Protein AF-B1II12-F1 (afdb_monomer_lite)

Secondary structure (DSSP, 8-state):
----HHHHHHHHHHHHHHHHHHHHHHHHHHHHHHHHHHHHHHHHHHHHHHHHHTT--HHHHHHHHHHHHHHHHHHHHHHHHHHHHHHHHHHHHT-

Organism: Clostridium botulinum (strain Okra / Type B1) (NCBI:txid498213)

Radius of gyration: 25.32 Å; chains: 1; bounding box: 52×45×74 Å

Sequence (95 aa):
MAVDIVEIAQEIYNAAKRLQKSGDKLFSLARKYAKAEQKYRQALGIEIMKLREEKVLVSIVGDIAEYRYKAGRDKEALQAEISALQTLYKRQEDI

Structure (mmCIF, N/CA/C/O backbone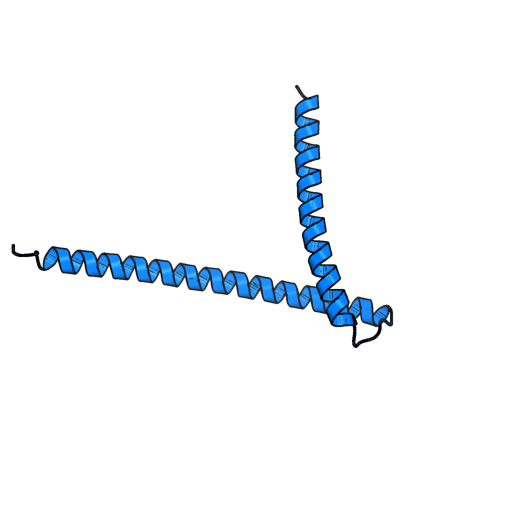):
data_AF-B1II12-F1
#
_entry.id   AF-B1II12-F1
#
loop_
_atom_site.group_PDB
_atom_site.id
_atom_site.type_symbol
_atom_site.label_atom_id
_atom_site.label_alt_id
_atom_site.label_comp_id
_atom_site.label_asym_id
_atom_site.label_entity_id
_atom_site.label_seq_id
_atom_site.pdbx_PDB_ins_code
_atom_site.Cartn_x
_atom_site.Cartn_y
_atom_site.Cartn_z
_atom_site.occupancy
_atom_site.B_iso_or_equiv
_atom_site.auth_seq_id
_atom_site.auth_comp_id
_atom_site.auth_asym_id
_atom_site.auth_atom_id
_atom_site.pdbx_PDB_model_num
ATOM 1 N N . MET A 1 1 ? 21.613 -6.839 -50.477 1.00 45.94 1 MET A N 1
ATOM 2 C CA . MET A 1 1 ? 21.050 -6.136 -49.308 1.00 45.94 1 MET A CA 1
ATOM 3 C C . MET A 1 1 ? 22.095 -6.186 -48.210 1.00 45.94 1 MET A C 1
ATOM 5 O O . MET A 1 1 ? 22.147 -7.160 -47.472 1.00 45.94 1 MET A O 1
ATOM 9 N N . ALA A 1 2 ? 23.010 -5.219 -48.201 1.00 53.12 2 ALA A N 1
ATOM 10 C CA . ALA A 1 2 ? 23.938 -5.060 -47.091 1.00 53.12 2 ALA A CA 1
ATOM 11 C C . ALA A 1 2 ? 23.154 -4.324 -46.008 1.00 53.12 2 ALA A C 1
ATOM 13 O O . ALA A 1 2 ? 22.900 -3.133 -46.149 1.00 53.12 2 ALA A O 1
ATOM 14 N N . VAL A 1 3 ? 22.664 -5.057 -45.010 1.00 60.16 3 VAL A N 1
ATOM 15 C CA . VAL A 1 3 ? 22.197 -4.415 -43.782 1.00 60.16 3 VAL A CA 1
ATOM 16 C C . VAL A 1 3 ? 23.439 -3.764 -43.190 1.00 60.16 3 VAL A C 1
ATOM 18 O O . VAL A 1 3 ? 24.426 -4.455 -42.921 1.00 60.16 3 VAL A O 1
ATOM 21 N N . ASP A 1 4 ? 23.434 -2.437 -43.132 1.00 72.94 4 ASP A N 1
ATOM 22 C CA . ASP A 1 4 ? 24.596 -1.661 -42.740 1.00 72.94 4 ASP A CA 1
ATOM 23 C C . ASP A 1 4 ? 24.923 -2.004 -41.282 1.00 72.94 4 ASP A C 1
ATOM 25 O O . ASP A 1 4 ? 24.079 -1.902 -40.389 1.00 72.94 4 ASP A O 1
ATOM 29 N N . ILE A 1 5 ? 26.143 -2.474 -41.029 1.00 72.00 5 ILE A N 1
ATOM 30 C CA . ILE A 1 5 ? 26.606 -2.887 -39.694 1.00 72.00 5 ILE A CA 1
ATOM 31 C C . ILE A 1 5 ? 26.420 -1.734 -38.690 1.00 72.00 5 ILE A C 1
ATOM 33 O O . ILE A 1 5 ? 26.190 -1.964 -37.500 1.00 72.00 5 ILE A O 1
ATOM 37 N N . VAL A 1 6 ? 26.455 -0.495 -39.188 1.00 76.88 6 VAL A N 1
ATOM 38 C CA . VAL A 1 6 ? 26.187 0.727 -38.429 1.00 76.88 6 VAL A CA 1
ATOM 39 C C . VAL A 1 6 ? 24.726 0.816 -37.966 1.00 76.88 6 VAL A C 1
ATOM 41 O O . VAL A 1 6 ? 24.490 1.167 -36.809 1.00 76.88 6 VAL A O 1
ATOM 44 N N . GLU A 1 7 ? 23.746 0.451 -38.800 1.00 80.25 7 GLU A N 1
A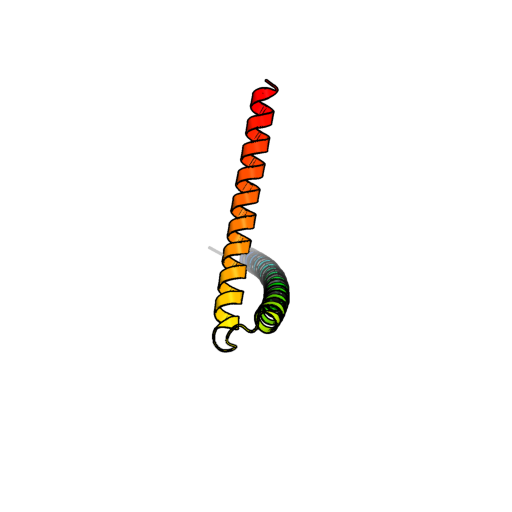TOM 45 C CA . GLU A 1 7 ? 22.325 0.425 -38.409 1.00 80.25 7 GLU A CA 1
ATOM 46 C C . GLU A 1 7 ? 22.070 -0.613 -37.314 1.00 80.25 7 GLU A C 1
ATOM 48 O O . GLU A 1 7 ? 21.444 -0.298 -36.301 1.00 80.25 7 GLU A O 1
ATOM 53 N N . ILE A 1 8 ? 22.638 -1.816 -37.453 1.00 79.81 8 ILE A N 1
ATOM 54 C CA . ILE A 1 8 ? 22.518 -2.874 -36.438 1.00 79.81 8 ILE A CA 1
ATOM 55 C C . ILE A 1 8 ? 23.132 -2.412 -35.109 1.00 79.81 8 ILE A C 1
ATOM 57 O O . ILE A 1 8 ? 22.530 -2.580 -34.046 1.00 79.81 8 ILE A O 1
ATOM 61 N N . ALA A 1 9 ? 24.311 -1.784 -35.144 1.00 77.69 9 ALA A N 1
ATOM 62 C CA . ALA A 1 9 ? 24.950 -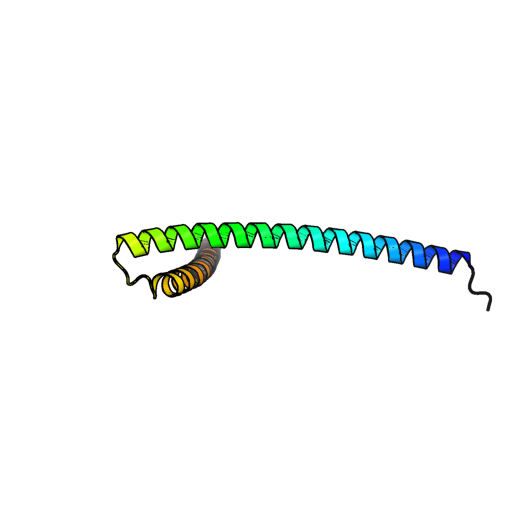1.248 -33.944 1.00 77.69 9 ALA A CA 1
ATOM 63 C C . ALA A 1 9 ? 24.103 -0.146 -33.278 1.00 77.69 9 ALA A C 1
ATOM 65 O O . ALA A 1 9 ? 23.967 -0.119 -32.049 1.00 77.69 9 ALA A O 1
ATOM 66 N N . GLN A 1 10 ? 23.487 0.732 -34.076 1.00 81.94 10 GLN A N 1
ATOM 67 C CA . GLN A 1 10 ? 22.614 1.798 -33.588 1.00 81.94 10 GLN A CA 1
ATOM 68 C C . GLN A 1 10 ? 21.329 1.240 -32.955 1.00 81.94 10 GLN A C 1
ATOM 70 O O . GLN A 1 10 ? 20.897 1.721 -31.900 1.00 81.94 10 GLN A O 1
ATOM 75 N N . GLU A 1 11 ? 20.731 0.208 -33.550 1.00 83.81 11 GLU A N 1
ATOM 76 C CA . GLU A 1 11 ? 19.567 -0.486 -32.996 1.00 83.81 11 GLU A CA 1
ATOM 77 C C . GLU A 1 11 ? 19.890 -1.202 -31.683 1.00 83.81 11 GLU A C 1
ATOM 79 O O . GLU A 1 11 ? 19.150 -1.036 -30.707 1.00 83.81 11 GLU A O 1
ATOM 84 N N . ILE A 1 12 ? 21.022 -1.911 -31.608 1.00 82.12 12 ILE A N 1
ATOM 85 C CA . ILE A 1 12 ? 21.491 -2.567 -30.377 1.00 82.12 12 ILE A CA 1
ATOM 86 C C . ILE A 1 12 ? 21.701 -1.534 -29.264 1.00 82.12 12 ILE A C 1
ATOM 88 O O . ILE A 1 12 ? 21.227 -1.723 -28.140 1.00 82.12 12 ILE A O 1
ATOM 92 N N . TYR A 1 13 ? 22.352 -0.409 -29.568 1.00 84.44 13 TYR A N 1
ATOM 93 C CA . TYR A 1 13 ? 22.562 0.669 -28.601 1.00 84.44 13 TYR A CA 1
ATOM 94 C C . TYR A 1 13 ? 21.234 1.261 -28.102 1.00 84.44 13 TYR A C 1
ATOM 96 O O . TYR A 1 13 ? 21.026 1.460 -26.899 1.00 84.44 13 TYR A O 1
ATOM 104 N N . ASN A 1 14 ? 20.293 1.501 -29.017 1.00 86.62 14 ASN A N 1
ATOM 105 C CA . ASN A 1 14 ? 18.968 2.011 -28.682 1.00 86.62 14 ASN A CA 1
ATOM 106 C C . ASN A 1 14 ? 18.168 1.017 -27.826 1.00 86.62 14 ASN A C 1
ATOM 108 O O . ASN A 1 14 ? 17.496 1.434 -26.876 1.00 86.62 14 ASN A O 1
ATOM 112 N N . ALA A 1 15 ? 18.255 -0.280 -28.123 1.00 80.31 15 ALA A N 1
ATOM 113 C CA . ALA A 1 15 ? 17.628 -1.341 -27.342 1.00 80.31 15 ALA A CA 1
ATOM 114 C C . ALA A 1 15 ? 18.215 -1.412 -25.925 1.00 80.31 15 ALA A C 1
ATOM 116 O O . ALA A 1 15 ? 17.458 -1.379 -24.952 1.00 80.31 15 ALA A O 1
ATOM 117 N N . ALA A 1 16 ? 19.544 -1.386 -25.789 1.00 79.12 16 ALA A N 1
ATOM 118 C CA . ALA A 1 16 ? 20.225 -1.365 -24.494 1.00 79.12 16 ALA A CA 1
ATOM 119 C C . ALA A 1 16 ? 19.806 -0.152 -23.643 1.00 79.12 16 ALA A C 1
ATOM 121 O O . ALA A 1 16 ? 19.469 -0.292 -22.465 1.00 79.12 16 ALA A O 1
ATOM 122 N N . LYS A 1 17 ? 19.711 1.036 -24.253 1.00 87.31 17 LYS A N 1
ATOM 123 C CA . LYS A 1 17 ? 19.274 2.266 -23.573 1.00 87.31 17 LYS A CA 1
ATOM 124 C C . LYS A 1 17 ? 17.814 2.204 -23.110 1.00 87.31 17 LYS A C 1
ATOM 126 O O . LYS A 1 17 ? 17.478 2.732 -22.047 1.00 87.31 17 LYS A O 1
ATOM 131 N N . ARG A 1 18 ? 16.924 1.564 -23.878 1.00 82.88 18 ARG A N 1
ATOM 132 C CA . ARG A 1 18 ? 15.529 1.317 -23.457 1.00 82.88 18 ARG A CA 1
ATOM 133 C C . ARG A 1 18 ? 15.457 0.295 -22.329 1.00 82.88 18 ARG A C 1
ATOM 135 O O . ARG A 1 18 ? 14.672 0.490 -21.399 1.00 82.88 18 ARG A O 1
ATOM 142 N N . LEU A 1 19 ? 16.273 -0.754 -22.394 1.00 80.75 19 LEU A N 1
ATOM 143 C CA . LEU A 1 19 ? 16.347 -1.781 -21.360 1.00 80.75 19 LEU A CA 1
ATOM 144 C C . LEU A 1 19 ? 16.812 -1.176 -20.031 1.00 80.75 19 LEU A C 1
ATOM 146 O O . LEU A 1 19 ? 16.163 -1.381 -19.010 1.00 80.75 19 LEU A O 1
ATOM 150 N N . GLN A 1 20 ? 17.846 -0.333 -20.064 1.00 80.38 20 GLN A N 1
ATOM 151 C CA . GLN A 1 20 ? 18.337 0.399 -18.897 1.00 80.38 20 GLN A CA 1
ATOM 152 C C . GLN A 1 20 ? 17.244 1.279 -18.276 1.00 80.38 20 GLN A C 1
ATOM 154 O O . GLN A 1 20 ? 16.936 1.141 -17.094 1.00 80.38 20 GLN A O 1
ATOM 159 N N . LYS A 1 21 ? 16.566 2.105 -19.088 1.00 83.25 21 LYS A N 1
ATOM 160 C CA . LYS A 1 21 ? 15.435 2.930 -18.621 1.00 83.25 21 LYS A CA 1
ATOM 161 C C . LYS A 1 21 ? 14.296 2.095 -18.029 1.00 83.25 21 LYS A C 1
ATOM 163 O O . LYS A 1 21 ? 13.603 2.551 -17.120 1.00 83.25 21 LYS A O 1
ATOM 168 N N . SER A 1 22 ? 14.065 0.900 -18.563 1.00 77.19 22 SER A N 1
ATOM 169 C CA . SER A 1 22 ? 13.039 -0.020 -18.061 1.00 77.19 22 SER A CA 1
ATOM 170 C C . SER A 1 22 ? 13.456 -0.641 -16.727 1.00 77.19 22 SER A C 1
ATOM 172 O O . SER A 1 22 ? 12.638 -0.705 -15.809 1.00 77.19 22 SER A O 1
ATOM 174 N N . GLY A 1 23 ? 14.734 -1.000 -16.579 1.00 80.25 23 GLY A N 1
ATOM 175 C CA . GLY A 1 23 ? 15.326 -1.431 -15.314 1.00 80.25 23 GLY A CA 1
ATOM 176 C C . GLY A 1 23 ? 15.200 -0.363 -14.228 1.00 80.25 23 GLY A C 1
ATOM 177 O O . GLY A 1 23 ? 14.678 -0.639 -13.150 1.00 80.25 23 GLY A O 1
ATOM 178 N N . ASP A 1 24 ? 15.557 0.887 -14.527 1.00 83.62 24 ASP A N 1
ATOM 179 C CA . ASP A 1 24 ? 15.435 2.001 -13.576 1.00 83.62 24 ASP A CA 1
ATOM 180 C C . ASP A 1 24 ? 13.987 2.216 -13.112 1.00 83.62 24 ASP A C 1
ATOM 182 O O . ASP A 1 24 ? 13.721 2.433 -11.922 1.00 83.62 24 ASP A O 1
ATOM 186 N N . LYS A 1 25 ? 13.026 2.101 -14.041 1.00 80.31 25 LYS A N 1
ATOM 187 C CA . LYS A 1 25 ? 11.595 2.151 -13.716 1.00 80.31 25 LYS A CA 1
ATOM 188 C C . LYS A 1 25 ? 11.190 1.002 -12.798 1.00 80.31 25 LYS A C 1
ATOM 190 O O . LYS A 1 25 ? 10.529 1.270 -11.793 1.00 80.31 25 LYS A O 1
ATOM 195 N N . LEU A 1 26 ? 11.618 -0.229 -13.078 1.00 73.56 26 LEU A N 1
ATOM 196 C CA . LEU A 1 26 ? 11.367 -1.391 -12.219 1.00 73.56 26 LEU A CA 1
ATOM 197 C C . LEU A 1 26 ? 11.916 -1.177 -10.805 1.00 73.56 26 LEU A C 1
ATOM 199 O O . LEU A 1 26 ? 11.179 -1.347 -9.835 1.00 73.56 26 LEU A O 1
ATOM 203 N N . PHE A 1 27 ? 13.154 -0.699 -10.668 1.00 77.31 27 PHE A N 1
ATOM 204 C CA . PHE A 1 27 ? 13.730 -0.385 -9.357 1.00 77.31 27 PHE A CA 1
ATOM 205 C C . PHE A 1 27 ? 12.974 0.735 -8.634 1.00 77.31 27 PHE A C 1
ATOM 207 O O . PHE A 1 27 ? 12.779 0.680 -7.417 1.00 77.31 27 PHE A O 1
ATOM 214 N N . SER A 1 28 ? 12.516 1.759 -9.359 1.00 78.81 28 SER A N 1
ATOM 215 C CA . SER A 1 28 ? 11.711 2.833 -8.771 1.00 78.81 28 SER A CA 1
ATOM 216 C C . SER A 1 28 ? 10.354 2.333 -8.261 1.00 78.81 28 SER A C 1
ATOM 218 O O . SER A 1 28 ? 9.930 2.727 -7.173 1.00 78.81 28 SER A O 1
ATOM 220 N N . LEU A 1 29 ? 9.706 1.434 -9.007 1.00 74.88 29 LEU A N 1
ATOM 221 C CA . LEU A 1 29 ? 8.447 0.804 -8.623 1.00 74.88 29 LEU A CA 1
ATOM 222 C C . LEU A 1 29 ? 8.649 -0.111 -7.419 1.00 74.88 29 LEU A C 1
ATOM 224 O O . LEU A 1 29 ? 7.929 0.034 -6.436 1.00 74.88 29 LEU A O 1
ATOM 228 N N . ALA A 1 30 ? 9.675 -0.962 -7.437 1.00 70.06 30 ALA A N 1
ATOM 229 C CA . ALA A 1 30 ? 10.018 -1.828 -6.311 1.00 70.06 30 ALA A CA 1
ATOM 230 C C . ALA A 1 30 ? 10.211 -1.024 -5.013 1.00 70.06 30 ALA A C 1
ATOM 232 O O . ALA A 1 30 ? 9.649 -1.372 -3.975 1.00 70.06 30 ALA A O 1
ATOM 233 N N . ARG A 1 31 ? 10.910 0.120 -5.075 1.00 76.81 31 ARG A N 1
ATOM 234 C CA . ARG A 1 31 ? 11.053 1.033 -3.926 1.00 76.81 31 ARG A CA 1
ATOM 235 C C . ARG A 1 31 ? 9.719 1.606 -3.446 1.00 76.81 31 ARG A C 1
ATOM 237 O O . ARG A 1 31 ? 9.525 1.753 -2.240 1.00 76.81 31 ARG A O 1
ATOM 244 N N . LYS A 1 32 ? 8.809 1.956 -4.359 1.00 76.81 32 LYS A N 1
ATOM 245 C CA . LYS A 1 32 ? 7.471 2.456 -3.999 1.00 76.81 32 LYS A CA 1
ATOM 246 C C . LYS A 1 32 ? 6.641 1.373 -3.310 1.00 76.81 32 LYS A C 1
ATOM 248 O O . LYS A 1 32 ? 6.072 1.652 -2.259 1.00 76.81 32 LYS A O 1
ATOM 253 N N . TYR A 1 33 ? 6.634 0.153 -3.846 1.00 70.25 33 TYR A N 1
ATOM 254 C CA . TYR A 1 33 ? 5.936 -0.981 -3.238 1.00 70.25 33 TYR A CA 1
ATOM 255 C C . TYR A 1 33 ? 6.499 -1.329 -1.859 1.00 70.25 33 TYR A C 1
ATOM 257 O O . TYR A 1 33 ? 5.727 -1.464 -0.917 1.00 70.25 33 TYR A O 1
ATOM 265 N N . ALA A 1 34 ? 7.825 -1.362 -1.698 1.00 72.38 34 ALA A N 1
ATOM 266 C CA . ALA A 1 34 ? 8.452 -1.612 -0.400 1.00 72.38 34 ALA A CA 1
ATOM 267 C C . ALA A 1 34 ? 8.049 -0.567 0.658 1.00 72.38 34 ALA A C 1
ATOM 269 O O . ALA A 1 34 ? 7.722 -0.917 1.790 1.00 72.38 34 ALA A O 1
ATOM 270 N N . LYS A 1 35 ? 8.005 0.721 0.285 1.00 78.25 35 LYS A N 1
ATOM 271 C CA . LYS A 1 35 ? 7.536 1.795 1.179 1.00 78.25 35 LYS A CA 1
ATOM 272 C C . LYS A 1 35 ? 6.050 1.664 1.523 1.00 78.25 35 LYS A C 1
ATOM 274 O O . LYS A 1 35 ? 5.664 1.954 2.652 1.00 78.25 35 LYS A O 1
ATOM 279 N N . ALA A 1 36 ? 5.219 1.266 0.563 1.00 74.00 36 ALA A N 1
ATOM 280 C CA . ALA A 1 36 ? 3.791 1.055 0.791 1.00 74.00 36 ALA A CA 1
ATOM 281 C C . ALA A 1 36 ? 3.542 -0.129 1.741 1.00 74.00 36 ALA A C 1
ATOM 283 O O . ALA A 1 36 ? 2.784 0.009 2.697 1.00 74.00 36 ALA A O 1
ATOM 284 N N . GLU A 1 37 ? 4.244 -1.242 1.533 1.00 72.19 37 GLU A N 1
ATOM 285 C CA . GLU A 1 37 ? 4.187 -2.431 2.390 1.00 72.19 37 GLU A CA 1
ATOM 286 C C . GLU A 1 37 ? 4.657 -2.129 3.819 1.00 72.19 37 GLU A C 1
ATOM 288 O O . GLU A 1 37 ? 4.028 -2.538 4.793 1.00 72.19 37 GLU A O 1
ATOM 293 N N . GLN A 1 38 ? 5.729 -1.345 3.967 1.00 76.75 38 GLN A N 1
ATOM 294 C CA . GLN A 1 38 ? 6.204 -0.911 5.281 1.00 76.75 38 GLN A CA 1
ATOM 295 C C . GLN A 1 38 ? 5.124 -0.127 6.040 1.00 76.75 38 GLN A C 1
ATOM 297 O O . GLN A 1 38 ? 4.863 -0.412 7.209 1.00 76.75 38 GLN A O 1
ATOM 302 N N . LYS A 1 39 ? 4.476 0.840 5.377 1.00 77.50 39 LYS A N 1
ATOM 303 C CA . LYS A 1 39 ? 3.378 1.616 5.973 1.00 77.50 39 LYS A CA 1
ATOM 304 C C . LYS A 1 39 ? 2.187 0.731 6.333 1.00 77.50 39 LYS A C 1
ATOM 306 O O . LYS A 1 39 ? 1.615 0.902 7.405 1.00 77.50 39 LYS A O 1
ATOM 311 N N . TYR A 1 40 ? 1.842 -0.221 5.465 1.00 72.44 40 TYR A N 1
ATOM 312 C CA . TYR A 1 40 ? 0.782 -1.193 5.724 1.00 72.44 40 TYR A CA 1
ATOM 313 C C . TYR A 1 40 ? 1.059 -1.998 6.999 1.00 72.44 40 TYR A C 1
ATOM 315 O O . TYR A 1 40 ? 0.213 -2.037 7.889 1.00 72.44 40 TYR A O 1
ATOM 323 N N . ARG A 1 41 ? 2.270 -2.549 7.149 1.00 75.75 41 ARG A N 1
ATOM 324 C CA . ARG A 1 41 ? 2.653 -3.316 8.346 1.00 75.75 41 ARG A CA 1
ATOM 325 C C . ARG A 1 41 ? 2.655 -2.478 9.620 1.00 75.75 41 ARG A C 1
ATOM 327 O O . ARG A 1 41 ? 2.249 -2.975 10.666 1.00 75.75 41 ARG A O 1
ATOM 334 N N . GLN A 1 42 ? 3.084 -1.219 9.542 1.00 78.44 42 GLN A N 1
ATOM 335 C CA . GLN A 1 42 ? 3.028 -0.295 10.679 1.00 78.44 42 GLN A CA 1
ATOM 336 C C . GLN A 1 42 ? 1.582 -0.032 11.118 1.00 78.44 42 GLN A C 1
ATOM 338 O O . GLN A 1 42 ? 1.273 -0.164 12.300 1.00 78.44 42 GLN A O 1
ATOM 343 N N . ALA A 1 43 ? 0.691 0.287 10.175 1.00 75.50 43 ALA A N 1
ATOM 344 C CA . ALA A 1 43 ? -0.723 0.526 10.464 1.00 75.50 43 ALA A CA 1
ATOM 345 C C . ALA A 1 43 ? -1.419 -0.727 11.020 1.00 75.50 43 ALA A C 1
ATOM 347 O O . ALA A 1 43 ? -2.143 -0.640 12.010 1.00 75.50 43 ALA A O 1
ATOM 348 N N . LEU A 1 44 ? -1.141 -1.896 10.433 1.00 73.12 44 LEU A N 1
ATOM 349 C CA . LEU A 1 44 ? -1.656 -3.178 10.909 1.00 73.12 44 LEU A CA 1
ATOM 350 C C . LEU A 1 44 ? -1.197 -3.463 12.345 1.00 73.12 44 LEU A C 1
ATOM 352 O O . LEU A 1 44 ? -2.007 -3.839 13.184 1.00 73.12 44 LEU A O 1
ATOM 356 N N . GLY A 1 45 ? 0.081 -3.225 12.656 1.00 73.69 45 GLY A N 1
ATOM 357 C CA . GLY A 1 45 ? 0.619 -3.388 14.008 1.00 73.69 45 GLY A CA 1
ATOM 358 C C . GLY A 1 45 ? -0.072 -2.496 15.045 1.00 73.69 45 GLY A C 1
ATOM 359 O O . GLY A 1 45 ? -0.395 -2.968 16.134 1.00 73.69 45 GLY A O 1
ATOM 360 N N . ILE A 1 46 ? -0.360 -1.238 14.696 1.00 77.19 46 ILE A N 1
ATOM 361 C CA . ILE A 1 46 ? -1.105 -0.311 15.564 1.00 77.19 46 ILE A CA 1
ATOM 362 C C . ILE A 1 46 ? -2.523 -0.838 15.826 1.00 77.19 46 ILE A C 1
ATOM 364 O O . ILE A 1 46 ? -2.969 -0.847 16.973 1.00 77.19 46 ILE A O 1
ATOM 368 N N . GLU A 1 47 ? -3.221 -1.308 14.792 1.00 72.12 47 GLU A N 1
ATOM 369 C CA . GLU A 1 47 ? -4.580 -1.845 14.938 1.00 72.12 47 GLU A CA 1
ATOM 370 C C . GLU A 1 47 ? -4.594 -3.137 15.773 1.00 72.12 47 GLU A C 1
ATOM 372 O O . GLU A 1 47 ? -5.451 -3.304 16.637 1.00 72.12 47 GLU A O 1
ATOM 377 N N . ILE A 1 48 ? -3.591 -4.008 15.609 1.00 72.38 48 ILE A N 1
ATOM 378 C CA . ILE A 1 48 ? -3.398 -5.202 16.449 1.00 72.38 48 ILE A CA 1
ATOM 379 C C . ILE A 1 48 ? -3.219 -4.819 17.926 1.00 72.38 48 ILE A C 1
ATOM 381 O O . ILE A 1 48 ? -3.773 -5.489 18.799 1.00 72.38 48 ILE A O 1
ATOM 385 N N . MET A 1 49 ? -2.455 -3.762 18.230 1.00 77.06 49 MET A N 1
ATOM 386 C CA . MET A 1 49 ? -2.272 -3.298 19.611 1.00 77.06 49 MET A CA 1
ATOM 387 C C . MET A 1 49 ? -3.578 -2.771 20.213 1.00 77.06 49 MET A C 1
ATOM 389 O O . MET A 1 49 ? -3.906 -3.156 21.334 1.00 77.06 49 MET A O 1
ATOM 393 N N . LYS A 1 50 ? -4.354 -1.981 19.460 1.00 78.12 50 LYS A N 1
ATOM 394 C CA . LYS A 1 50 ? -5.679 -1.506 19.899 1.00 78.12 50 LYS A CA 1
ATOM 395 C C . LYS A 1 50 ? -6.642 -2.660 20.168 1.00 78.12 50 LYS A C 1
ATOM 397 O O . LYS A 1 50 ? -7.233 -2.737 21.236 1.00 78.12 50 LYS A O 1
ATOM 402 N N . LEU A 1 51 ? -6.746 -3.610 19.238 1.00 75.56 51 LEU A N 1
ATOM 403 C CA . LEU A 1 51 ? -7.616 -4.782 19.389 1.00 75.56 51 LEU A CA 1
ATOM 404 C C . LEU A 1 51 ? -7.199 -5.665 20.577 1.00 75.56 51 LEU A C 1
ATOM 406 O O . LEU A 1 51 ? -8.043 -6.268 21.241 1.00 75.56 51 LEU A O 1
ATOM 410 N N . ARG A 1 52 ? -5.896 -5.734 20.877 1.00 74.81 52 ARG A N 1
ATOM 411 C CA . ARG A 1 52 ? -5.381 -6.426 22.067 1.00 74.81 52 ARG A CA 1
ATOM 412 C C . ARG A 1 52 ? -5.764 -5.700 23.359 1.00 74.81 52 ARG A C 1
ATOM 414 O O . ARG A 1 52 ? -6.089 -6.371 24.337 1.00 74.81 52 ARG A O 1
ATOM 421 N N . GLU A 1 53 ? -5.743 -4.370 23.369 1.00 80.31 53 GLU A N 1
ATOM 422 C CA . GLU A 1 53 ? -6.229 -3.550 24.489 1.00 80.31 53 GLU A CA 1
ATOM 423 C C . GLU A 1 53 ? -7.741 -3.734 24.705 1.00 80.31 53 GLU A C 1
ATOM 425 O O . GLU A 1 53 ? -8.193 -3.899 25.837 1.00 80.31 53 GLU A O 1
ATOM 430 N N . GLU A 1 54 ? -8.502 -3.875 23.615 1.00 81.31 54 GLU A N 1
ATOM 431 C CA . GLU A 1 54 ? -9.926 -4.248 23.604 1.00 81.31 54 GLU A CA 1
ATOM 432 C C . GLU A 1 54 ? -10.189 -5.719 24.016 1.00 81.31 54 GLU A C 1
ATOM 434 O O . GLU A 1 54 ? -11.333 -6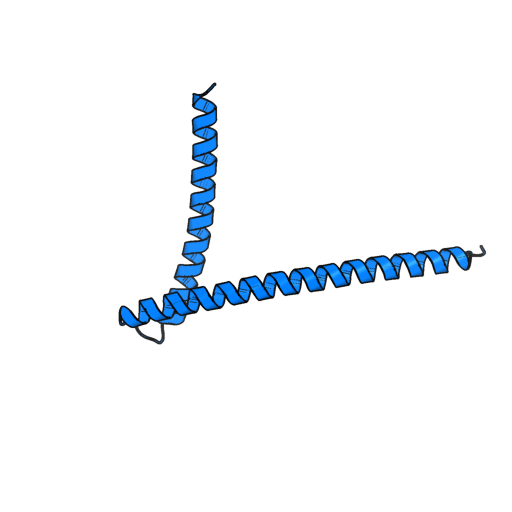.174 24.003 1.00 81.31 54 GLU A O 1
ATOM 439 N N . LYS A 1 55 ? -9.151 -6.478 24.412 1.00 80.44 55 LYS A N 1
ATOM 440 C CA . LYS A 1 55 ? -9.204 -7.902 24.808 1.00 80.44 55 LYS A CA 1
ATOM 441 C C . LYS A 1 55 ? -9.810 -8.832 23.747 1.00 80.44 55 LYS A C 1
ATOM 443 O O . LYS A 1 55 ? -10.354 -9.887 24.079 1.00 80.44 55 LYS A O 1
ATOM 448 N N . VAL A 1 56 ? -9.685 -8.478 22.469 1.00 75.75 56 VAL A N 1
ATOM 449 C CA . VAL A 1 56 ? -10.112 -9.335 21.358 1.00 75.75 56 VAL A CA 1
ATOM 450 C C . VAL A 1 56 ? -9.230 -10.590 21.294 1.00 75.75 56 VAL A C 1
ATOM 452 O O . VAL A 1 56 ? -8.025 -10.552 21.554 1.00 75.75 56 VAL A O 1
ATOM 455 N N . LEU A 1 57 ? -9.841 -11.726 20.947 1.00 65.06 57 LEU A N 1
ATOM 456 C CA . LEU A 1 57 ? -9.182 -13.028 20.810 1.00 65.06 57 LEU A CA 1
ATOM 457 C C . LEU A 1 57 ? -7.997 -12.962 19.833 1.00 65.06 57 LEU A C 1
ATOM 459 O O . LEU A 1 57 ? -8.177 -12.712 18.644 1.00 65.06 57 LEU A O 1
ATOM 463 N N . VAL A 1 58 ? -6.789 -13.244 20.335 1.00 63.22 58 VAL A N 1
ATOM 464 C CA . VAL A 1 58 ? -5.503 -13.085 19.620 1.00 63.22 58 VAL A CA 1
ATOM 465 C C . VAL A 1 58 ? -5.458 -13.829 18.281 1.00 63.22 58 VAL A C 1
ATOM 467 O O . VAL A 1 58 ? -4.806 -13.358 17.354 1.00 63.22 58 VAL A O 1
ATOM 470 N N . SER A 1 59 ? -6.174 -14.949 18.158 1.00 68.75 59 SER A N 1
ATOM 471 C CA . SER A 1 59 ? -6.267 -15.728 16.920 1.00 68.75 59 SER A CA 1
ATOM 472 C C . SER A 1 59 ? -6.984 -15.004 15.777 1.00 68.75 59 SER A C 1
ATOM 474 O O . SER A 1 59 ? -6.725 -15.331 14.629 1.00 68.75 59 SER A O 1
ATOM 476 N N . ILE A 1 60 ? -7.853 -14.032 16.075 1.00 71.38 60 ILE A N 1
ATOM 477 C CA . ILE A 1 60 ? -8.709 -13.342 15.088 1.00 71.38 60 ILE A CA 1
ATOM 478 C C . ILE A 1 60 ? -8.277 -11.872 14.908 1.00 71.38 60 ILE A C 1
ATOM 480 O O . ILE A 1 60 ? -8.669 -11.197 13.959 1.00 71.38 60 ILE A O 1
ATOM 484 N N . VAL A 1 61 ? -7.419 -11.359 15.797 1.00 70.25 61 VAL A N 1
ATOM 485 C CA . VAL A 1 61 ? -6.933 -9.969 15.764 1.00 70.25 61 VAL A CA 1
ATOM 486 C C . VAL A 1 61 ? -6.247 -9.626 14.435 1.00 70.25 61 VAL A C 1
ATOM 488 O O . VAL A 1 61 ? -6.447 -8.525 13.926 1.00 70.25 61 VAL A O 1
ATOM 491 N N . GLY A 1 62 ? -5.483 -10.558 13.853 1.00 63.88 62 GLY A N 1
ATOM 492 C CA . GLY A 1 62 ? -4.844 -10.367 12.545 1.00 63.88 62 GLY A CA 1
ATOM 493 C C . GLY A 1 62 ? -5.862 -10.171 11.419 1.00 63.88 62 GLY A C 1
ATOM 494 O O . GLY A 1 62 ? -5.789 -9.178 10.694 1.00 63.88 62 GLY A O 1
ATOM 495 N N . ASP A 1 63 ? -6.855 -11.056 11.346 1.00 70.88 63 ASP A N 1
ATOM 496 C CA . ASP A 1 63 ? -7.899 -11.030 10.316 1.00 70.88 63 ASP A CA 1
ATOM 497 C C . ASP A 1 63 ? -8.780 -9.776 10.432 1.00 70.88 63 ASP A C 1
ATOM 499 O O . ASP A 1 63 ? -9.097 -9.129 9.431 1.00 70.88 63 ASP A O 1
ATOM 503 N N . ILE A 1 64 ? -9.131 -9.373 11.660 1.00 64.31 64 ILE A N 1
ATOM 504 C CA . ILE A 1 64 ? -9.909 -8.150 11.910 1.00 64.31 64 ILE A CA 1
ATOM 505 C C . ILE A 1 64 ? -9.099 -6.908 11.545 1.00 64.31 64 ILE A C 1
ATOM 507 O O . ILE A 1 64 ? -9.649 -5.993 10.934 1.00 64.31 64 ILE A O 1
ATOM 511 N N . ALA A 1 65 ? -7.813 -6.856 11.895 1.00 64.06 65 ALA A N 1
ATOM 512 C CA . ALA A 1 65 ? -6.961 -5.718 11.570 1.00 64.06 65 ALA A CA 1
ATOM 513 C C . ALA A 1 65 ? -6.780 -5.569 10.049 1.00 64.06 65 ALA A C 1
ATOM 515 O O . ALA A 1 65 ? -6.872 -4.457 9.521 1.00 64.06 65 ALA A O 1
ATOM 516 N N . GLU A 1 66 ? -6.603 -6.677 9.323 1.00 70.38 66 GLU A N 1
ATOM 517 C CA . GLU A 1 66 ? -6.531 -6.670 7.861 1.00 70.38 66 GLU A CA 1
ATOM 518 C C . GLU A 1 66 ? -7.856 -6.217 7.232 1.00 70.38 66 GLU A C 1
ATOM 520 O O . GLU A 1 66 ? -7.858 -5.346 6.355 1.00 70.38 66 GLU A O 1
ATOM 525 N N . TYR A 1 67 ? -8.981 -6.757 7.706 1.00 72.31 67 TYR A N 1
ATOM 526 C CA . TYR A 1 67 ? -10.310 -6.386 7.227 1.00 72.31 67 TYR A CA 1
ATOM 527 C C . TYR A 1 67 ? -10.634 -4.911 7.504 1.00 72.31 67 TYR A C 1
ATOM 529 O O . TYR A 1 67 ? -11.058 -4.196 6.597 1.00 72.31 67 TYR A O 1
ATOM 537 N N . ARG A 1 68 ? -10.385 -4.420 8.726 1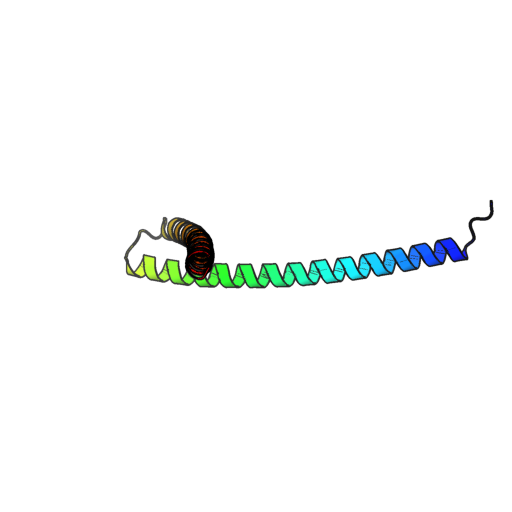.00 63.97 68 ARG A N 1
ATOM 538 C CA . ARG A 1 68 ? -10.613 -3.015 9.108 1.00 63.97 68 ARG A CA 1
ATOM 539 C C . ARG A 1 68 ? -9.748 -2.058 8.302 1.00 63.97 68 ARG A C 1
ATOM 541 O O . ARG A 1 68 ? -10.241 -1.011 7.894 1.00 63.97 68 ARG A O 1
ATOM 548 N N . TYR A 1 69 ? -8.493 -2.411 8.034 1.00 67.62 69 TYR A N 1
ATOM 549 C CA . TYR A 1 69 ? -7.623 -1.580 7.210 1.00 67.62 69 TYR A CA 1
ATOM 550 C C . TYR A 1 69 ? -8.079 -1.542 5.741 1.00 67.62 69 TYR A C 1
ATOM 552 O O . TYR A 1 69 ? -8.131 -0.461 5.155 1.00 67.62 69 TYR A O 1
ATOM 560 N N . LYS A 1 70 ? -8.462 -2.686 5.149 1.00 68.56 70 LYS A N 1
ATOM 561 C CA . LYS A 1 70 ? -9.039 -2.725 3.790 1.00 68.56 70 LYS A CA 1
ATOM 562 C C . LYS A 1 70 ? -10.329 -1.903 3.710 1.00 68.56 70 LYS A C 1
ATOM 564 O O . LYS A 1 70 ? -10.434 -1.023 2.864 1.00 68.56 70 LYS A O 1
ATOM 569 N N . ALA A 1 71 ? -11.243 -2.100 4.659 1.00 64.88 71 ALA A N 1
ATOM 570 C CA . ALA A 1 71 ? -12.489 -1.342 4.742 1.00 64.88 71 ALA A CA 1
ATOM 571 C C . ALA A 1 71 ? -12.263 0.159 5.009 1.00 64.88 71 ALA A C 1
ATOM 573 O O . ALA A 1 71 ? -13.024 0.992 4.524 1.00 64.88 71 ALA A O 1
ATOM 574 N N . GLY A 1 72 ? -11.230 0.525 5.774 1.00 63.06 72 GLY A N 1
ATOM 575 C CA . GLY A 1 72 ? -10.824 1.913 6.005 1.00 63.06 72 GLY A CA 1
ATOM 576 C C . GLY A 1 72 ? -10.294 2.581 4.738 1.00 63.06 72 GLY A C 1
ATOM 577 O O . GLY A 1 72 ? -10.702 3.695 4.428 1.00 63.06 72 GLY A O 1
ATOM 578 N N . ARG A 1 73 ? -9.472 1.870 3.959 1.00 66.25 73 ARG A N 1
ATOM 579 C CA . ARG A 1 73 ? -8.976 2.333 2.656 1.00 66.25 73 ARG A CA 1
ATOM 580 C C . ARG A 1 73 ? -10.121 2.549 1.656 1.00 66.25 73 ARG A C 1
ATOM 582 O O . ARG A 1 73 ? -10.133 3.549 0.944 1.00 66.25 73 ARG A O 1
ATOM 589 N N . ASP A 1 74 ? -11.103 1.649 1.641 1.00 60.09 74 ASP A N 1
ATOM 590 C CA . ASP A 1 74 ? -12.287 1.783 0.784 1.00 60.09 74 ASP A CA 1
ATOM 591 C C . ASP A 1 74 ? -13.206 2.918 1.259 1.00 60.09 74 ASP A C 1
ATOM 593 O O . ASP A 1 74 ? -13.768 3.638 0.439 1.00 60.09 74 ASP A O 1
ATOM 597 N N . LYS A 1 75 ? -13.308 3.154 2.575 1.00 60.53 75 LYS A N 1
ATOM 598 C CA . LYS A 1 75 ? -14.003 4.327 3.130 1.00 60.53 75 LYS A CA 1
ATOM 599 C C . LYS A 1 75 ? -13.315 5.639 2.771 1.00 60.53 75 LYS A C 1
ATOM 601 O O . LYS A 1 75 ? -14.013 6.586 2.438 1.00 60.53 75 LYS A O 1
ATOM 606 N N . GLU A 1 76 ? -11.986 5.707 2.817 1.00 61.47 76 GLU A N 1
ATOM 607 C CA . GLU A 1 76 ? -11.224 6.885 2.377 1.00 61.47 76 GLU A CA 1
ATOM 608 C C . GLU A 1 76 ? -11.449 7.162 0.883 1.00 61.47 76 GLU A C 1
ATOM 610 O O . GLU A 1 76 ? -11.643 8.315 0.499 1.00 61.47 76 GLU A O 1
ATOM 615 N N . ALA A 1 77 ? -11.503 6.115 0.051 1.00 58.19 77 ALA A N 1
ATOM 616 C CA . ALA A 1 77 ? -11.859 6.237 -1.362 1.00 58.19 77 ALA A CA 1
ATOM 617 C C . ALA A 1 77 ? -13.300 6.746 -1.550 1.00 58.19 77 ALA A C 1
ATOM 619 O O . ALA A 1 77 ? -13.524 7.699 -2.296 1.00 58.19 77 ALA A O 1
ATOM 620 N N . LEU A 1 78 ? -14.260 6.189 -0.805 1.00 56.59 78 LEU A N 1
ATOM 621 C CA . LEU A 1 78 ? -15.662 6.612 -0.841 1.00 56.59 78 LEU A CA 1
ATOM 622 C C . LEU A 1 78 ? -15.837 8.061 -0.356 1.00 56.59 78 LEU A C 1
ATOM 624 O O . LEU A 1 78 ? -16.626 8.827 -0.899 1.00 56.59 78 LEU A O 1
ATOM 628 N N . GLN A 1 79 ? -15.082 8.467 0.663 1.00 58.09 79 GLN A N 1
ATOM 629 C CA . GLN A 1 79 ? -15.124 9.813 1.227 1.00 58.09 79 GLN A CA 1
ATOM 630 C C . GLN A 1 79 ? -14.447 10.837 0.307 1.00 58.09 79 GLN A C 1
ATOM 632 O O . GLN A 1 79 ? -14.906 11.979 0.228 1.00 58.09 79 GLN A O 1
ATOM 637 N N . ALA A 1 80 ? -13.412 10.431 -0.433 1.00 60.16 80 ALA A N 1
ATOM 638 C CA . ALA A 1 80 ? -12.825 11.228 -1.505 1.00 60.16 80 ALA A CA 1
ATOM 639 C C . ALA A 1 80 ? -13.812 11.420 -2.669 1.00 60.16 80 ALA A C 1
ATOM 641 O O . ALA A 1 80 ? -13.948 12.541 -3.159 1.00 60.16 80 ALA A O 1
ATOM 642 N N . GLU A 1 81 ? -14.557 10.379 -3.058 1.00 57.09 81 GLU A N 1
ATOM 643 C CA . GLU A 1 81 ? -15.637 10.489 -4.051 1.00 57.09 81 GLU A CA 1
ATOM 644 C C . GLU A 1 81 ? -16.773 11.398 -3.573 1.00 57.09 81 GLU A C 1
ATOM 646 O O . GLU A 1 81 ? -17.180 12.297 -4.305 1.00 57.09 81 GLU A O 1
ATOM 651 N N . ILE A 1 82 ? -17.242 11.242 -2.332 1.00 57.84 82 ILE A N 1
ATOM 652 C CA . ILE A 1 82 ? -18.277 12.112 -1.750 1.00 57.84 82 ILE A CA 1
ATOM 653 C C . ILE A 1 82 ? -17.796 13.566 -1.698 1.00 57.84 82 ILE A C 1
ATOM 655 O O . ILE A 1 82 ? -18.546 14.469 -2.059 1.00 57.84 82 ILE A O 1
ATOM 659 N N . SER A 1 83 ? -16.543 13.808 -1.309 1.00 61.84 83 SER A N 1
ATOM 660 C CA . SER A 1 83 ? -15.969 15.161 -1.271 1.00 61.84 83 SER A CA 1
ATOM 661 C C . SER A 1 83 ? -15.835 15.765 -2.673 1.00 61.84 83 SER A C 1
ATOM 663 O O . SER A 1 83 ? -16.097 16.954 -2.869 1.00 61.84 83 SER A O 1
ATOM 665 N N . ALA A 1 84 ? -15.470 14.957 -3.672 1.00 56.97 84 ALA A N 1
ATOM 666 C CA . ALA A 1 84 ? -15.424 15.380 -5.068 1.00 56.97 84 ALA A CA 1
ATOM 667 C C . ALA A 1 84 ? -16.828 15.709 -5.604 1.00 56.97 84 ALA A C 1
ATOM 669 O O . ALA A 1 84 ? -17.016 16.759 -6.221 1.00 56.97 84 ALA A O 1
ATOM 670 N N . LEU A 1 85 ? -17.825 14.874 -5.300 1.00 61.69 85 LEU A N 1
ATOM 671 C CA . LEU A 1 85 ? -19.226 15.106 -5.653 1.00 61.69 85 LEU A CA 1
ATOM 672 C C . LEU A 1 85 ? -19.785 16.360 -4.971 1.00 61.69 85 LEU A C 1
ATOM 674 O O . LEU A 1 85 ? -20.417 17.172 -5.636 1.00 61.69 85 LEU A O 1
ATOM 678 N N . GLN A 1 86 ? -19.492 16.580 -3.688 1.00 62.00 86 GLN A N 1
ATOM 679 C CA . GLN A 1 86 ? -19.871 17.801 -2.966 1.00 62.00 86 GLN A CA 1
ATOM 680 C C . GLN A 1 86 ? -19.221 19.054 -3.562 1.00 62.00 86 GLN A C 1
ATOM 682 O O . GLN A 1 86 ? -19.859 20.102 -3.646 1.00 62.00 86 GLN A O 1
ATOM 687 N N . THR A 1 87 ? -17.966 18.950 -4.005 1.00 62.28 87 THR A N 1
ATOM 688 C CA . THR A 1 87 ? -17.265 20.053 -4.676 1.00 62.28 87 THR A CA 1
ATOM 689 C C . THR A 1 87 ? -17.907 20.381 -6.027 1.00 62.28 87 THR A C 1
ATOM 691 O O . THR A 1 87 ? -18.068 21.554 -6.357 1.00 62.28 87 THR A O 1
ATOM 694 N N . LEU A 1 88 ? -18.304 19.365 -6.799 1.00 57.03 88 LEU A N 1
ATOM 695 C CA . LEU A 1 88 ? -19.025 19.546 -8.064 1.0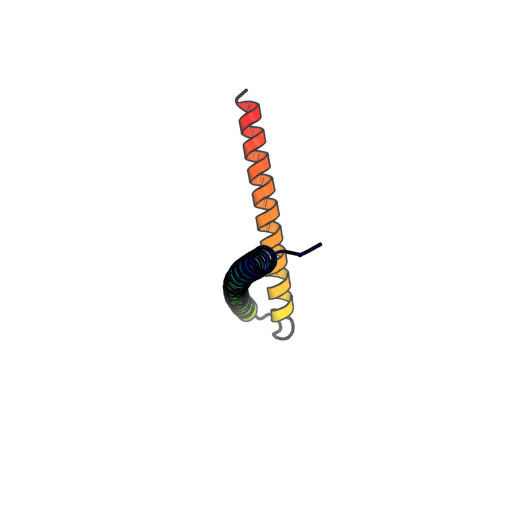0 57.03 88 LEU A CA 1
ATOM 696 C C . LEU A 1 88 ? -20.420 20.145 -7.852 1.00 57.03 88 LEU A C 1
ATOM 698 O O . LEU A 1 88 ? -20.807 21.034 -8.604 1.00 57.03 88 LEU A O 1
ATOM 702 N N . TYR A 1 89 ? -21.132 19.707 -6.812 1.00 51.78 89 TYR A N 1
ATOM 703 C CA . TYR A 1 89 ? -22.457 20.223 -6.466 1.00 51.78 89 TYR A CA 1
ATOM 704 C C . TYR A 1 89 ? -22.404 21.701 -6.062 1.00 51.78 89 TYR A C 1
ATOM 706 O O . TYR A 1 89 ? -23.143 22.511 -6.608 1.00 51.78 89 TYR A O 1
ATOM 714 N N . LYS A 1 90 ? -21.450 22.087 -5.200 1.00 54.69 90 LYS A N 1
ATOM 715 C CA . LYS A 1 90 ? -21.213 23.502 -4.860 1.00 54.69 90 LYS A CA 1
ATOM 716 C C . LYS A 1 90 ? -20.930 24.359 -6.090 1.00 54.69 90 LYS A C 1
ATOM 718 O O . LYS A 1 90 ? -21.430 25.465 -6.206 1.00 54.69 90 LYS A O 1
ATOM 723 N N . ARG A 1 91 ? -20.151 23.831 -7.035 1.00 51.28 91 ARG A N 1
ATOM 724 C CA . ARG A 1 91 ? -19.797 24.548 -8.265 1.00 51.28 91 ARG A CA 1
ATOM 725 C C . ARG A 1 91 ? -20.965 24.683 -9.251 1.00 51.28 91 ARG A C 1
ATOM 727 O O . ARG A 1 91 ? -20.876 25.514 -10.145 1.00 51.28 91 ARG A O 1
ATOM 734 N N . GLN A 1 92 ? -22.015 23.870 -9.115 1.00 46.75 92 GLN A N 1
ATOM 735 C CA . GLN A 1 92 ? -23.267 24.017 -9.863 1.00 46.75 92 GLN A CA 1
ATOM 736 C C . GLN A 1 92 ? -24.228 25.026 -9.228 1.00 46.75 92 GLN A C 1
ATOM 738 O O . GLN A 1 92 ? -25.010 25.609 -9.961 1.00 46.75 92 GLN A O 1
ATOM 743 N N . GLU A 1 93 ? -24.177 25.243 -7.911 1.00 49.62 93 GLU A N 1
ATOM 744 C CA . GLU A 1 93 ? -24.973 26.286 -7.237 1.00 49.62 93 GLU A CA 1
ATOM 745 C C . GLU A 1 93 ? -24.396 27.701 -7.437 1.00 49.62 93 GLU A C 1
ATOM 747 O O . GLU A 1 93 ? -25.124 28.682 -7.315 1.00 49.62 93 GLU A O 1
ATOM 752 N N . ASP A 1 94 ? -23.104 27.804 -7.772 1.00 49.25 94 ASP A N 1
ATOM 753 C CA . ASP A 1 94 ? -22.404 29.062 -8.079 1.00 49.25 94 ASP A CA 1
ATOM 754 C C . ASP A 1 94 ? -22.547 29.521 -9.560 1.00 49.25 94 ASP A C 1
ATOM 756 O O . ASP A 1 94 ? -21.915 30.506 -9.956 1.00 49.25 94 ASP A O 1
ATOM 760 N N . ILE A 1 95 ? -23.342 28.821 -10.390 1.00 42.56 95 ILE A N 1
ATOM 761 C CA . ILE A 1 95 ? -23.702 29.178 -11.786 1.00 42.56 95 ILE A CA 1
ATOM 762 C C . ILE A 1 95 ? -25.199 29.483 -11.855 1.00 42.56 95 ILE A C 1
ATOM 764 O O . ILE A 1 95 ? -25.551 30.505 -12.489 1.00 42.56 95 ILE A O 1
#

pLDDT: mean 70.03, std 10.3, range [42.56, 87.31]

Foldseek 3Di:
DPPDVVVVVVVVVVVVVVVVVVVVVVVVVVVVVVVVVVVLVVQLVVQLVVVVVVVHDNVCSNVVSVVVVVVVVVVVVVVVVVVVVVVVVVVVVVD